Protein AF-A0A0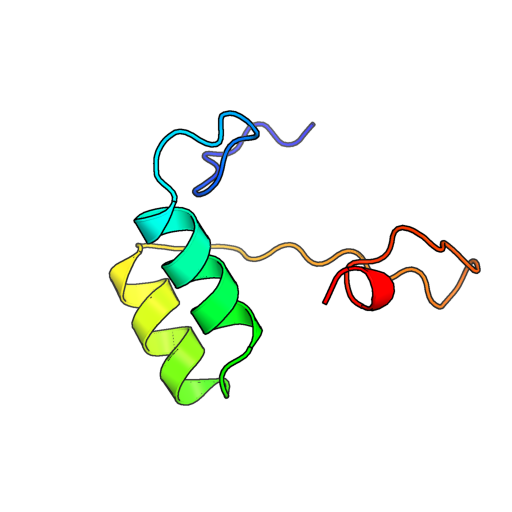60BHS8-F1 (afdb_monomer_lite)

Structure (mmCIF, N/CA/C/O backbone):
data_AF-A0A060BHS8-F1
#
_entry.id   AF-A0A060BHS8-F1
#
loop_
_atom_site.group_PDB
_atom_site.id
_atom_site.type_symbol
_atom_site.label_atom_id
_atom_site.label_alt_id
_atom_site.label_comp_id
_atom_site.label_asym_id
_atom_site.label_entity_id
_atom_site.label_seq_id
_atom_site.pdbx_PDB_ins_code
_atom_site.Cartn_x
_atom_site.Cartn_y
_atom_site.Cartn_z
_atom_site.occupancy
_atom_site.B_iso_or_equiv
_atom_site.auth_seq_id
_atom_site.auth_comp_id
_atom_site.auth_asym_id
_atom_site.auth_atom_id
_atom_site.pdbx_PDB_model_num
ATOM 1 N N . MET A 1 1 ? -6.214 2.259 -15.271 1.00 50.53 1 MET A N 1
ATOM 2 C CA . MET A 1 1 ? -7.320 2.748 -14.421 1.00 50.53 1 MET A CA 1
ATOM 3 C C . MET A 1 1 ? -8.124 1.550 -13.951 1.00 50.53 1 MET A C 1
ATOM 5 O O . MET A 1 1 ? -8.823 0.950 -14.757 1.00 50.53 1 MET A O 1
ATOM 9 N N . ALA A 1 2 ? -7.949 1.150 -12.692 1.00 52.56 2 ALA A N 1
ATOM 10 C CA . ALA A 1 2 ? -8.729 0.081 -12.077 1.00 52.56 2 ALA A CA 1
ATOM 11 C C . ALA A 1 2 ? -9.923 0.722 -11.357 1.00 52.56 2 ALA A C 1
ATOM 13 O O . ALA A 1 2 ? -9.731 1.558 -10.484 1.00 52.56 2 ALA A O 1
ATOM 14 N N . ASN A 1 3 ? -11.150 0.386 -11.760 1.00 57.19 3 ASN A N 1
ATOM 15 C CA . ASN A 1 3 ? -12.380 0.905 -11.156 1.00 57.19 3 ASN A CA 1
ATOM 16 C C . ASN A 1 3 ? -12.681 0.145 -9.848 1.00 57.19 3 ASN A C 1
ATOM 18 O O . ASN A 1 3 ? -13.525 -0.758 -9.801 1.00 57.19 3 ASN A O 1
ATOM 22 N N . ARG A 1 4 ? -11.878 0.427 -8.821 1.00 63.31 4 ARG A N 1
ATOM 23 C CA . ARG A 1 4 ? -11.924 -0.170 -7.482 1.00 63.31 4 ARG A CA 1
ATOM 24 C C . ARG A 1 4 ? -11.772 0.937 -6.444 1.00 63.31 4 ARG A C 1
ATOM 26 O O . ARG A 1 4 ? -11.116 1.938 -6.715 1.00 63.31 4 ARG A O 1
ATOM 33 N N . THR A 1 5 ? -12.368 0.745 -5.272 1.00 61.66 5 THR A N 1
ATOM 34 C CA . THR A 1 5 ? -12.199 1.650 -4.132 1.00 61.66 5 THR A CA 1
ATOM 35 C C . THR A 1 5 ? -10.730 1.655 -3.710 1.00 61.66 5 THR A C 1
ATOM 37 O O . THR A 1 5 ? -10.172 0.602 -3.416 1.00 61.66 5 THR A O 1
ATOM 40 N N . THR A 1 6 ? -10.094 2.825 -3.716 1.00 57.47 6 THR A N 1
ATOM 41 C CA . THR A 1 6 ? -8.695 3.010 -3.304 1.00 57.47 6 THR A CA 1
ATOM 42 C C . THR A 1 6 ? -8.638 3.663 -1.927 1.00 57.47 6 THR A C 1
ATOM 44 O O . THR A 1 6 ? -9.308 4.668 -1.699 1.00 57.47 6 THR A O 1
ATOM 47 N N . LEU A 1 7 ? -7.823 3.124 -1.016 1.00 57.97 7 LEU A N 1
ATOM 48 C CA . LEU A 1 7 ? -7.677 3.653 0.350 1.00 57.97 7 LEU A CA 1
ATOM 49 C C . LEU A 1 7 ? -6.878 4.959 0.417 1.00 57.97 7 LEU A C 1
ATOM 51 O O . LEU A 1 7 ? -7.150 5.812 1.258 1.00 57.97 7 LEU A O 1
ATOM 55 N N . VAL A 1 8 ? -5.925 5.152 -0.490 1.00 55.53 8 VAL A N 1
ATOM 56 C CA . VAL A 1 8 ? -5.205 6.418 -0.642 1.00 55.53 8 VAL A CA 1
ATOM 57 C C . VAL A 1 8 ? -5.444 6.904 -2.058 1.00 55.53 8 VAL A C 1
ATOM 59 O O . VAL A 1 8 ? -5.104 6.224 -3.023 1.00 55.53 8 VAL A O 1
ATOM 62 N N . ASP A 1 9 ? -6.081 8.063 -2.161 1.00 54.78 9 ASP A N 1
ATOM 63 C CA . ASP A 1 9 ? -6.282 8.776 -3.416 1.00 54.78 9 ASP A CA 1
ATOM 64 C C . ASP A 1 9 ? -5.203 9.867 -3.558 1.00 54.78 9 ASP A C 1
ATOM 66 O O . ASP A 1 9 ? -4.589 10.282 -2.574 1.00 54.78 9 ASP A O 1
ATOM 70 N N . ASN A 1 10 ? -4.984 10.372 -4.772 1.00 54.91 10 ASN A N 1
ATOM 71 C CA . ASN A 1 10 ? -4.001 11.421 -5.080 1.00 54.91 10 ASN A CA 1
ATOM 72 C C . ASN A 1 10 ? -4.338 12.782 -4.435 1.00 54.91 10 ASN A C 1
ATOM 74 O O . ASN A 1 10 ? -3.600 13.757 -4.562 1.00 54.91 10 ASN A O 1
ATOM 78 N N . ASN A 1 11 ? -5.478 12.865 -3.755 1.00 45.94 11 ASN A N 1
ATOM 79 C CA . ASN A 1 11 ? -5.855 14.001 -2.943 1.00 45.94 11 ASN A CA 1
ATOM 80 C C . ASN A 1 11 ? -5.246 13.797 -1.545 1.00 45.94 11 ASN A C 1
ATOM 82 O O . ASN A 1 11 ? -5.821 13.123 -0.698 1.00 45.94 11 ASN A O 1
ATOM 86 N N . THR A 1 12 ? -4.044 14.321 -1.308 1.00 58.34 12 THR A N 1
ATOM 87 C CA . THR A 1 12 ? -3.283 14.265 -0.040 1.00 58.34 12 THR A CA 1
ATOM 88 C C . THR A 1 12 ? -3.951 15.077 1.082 1.00 58.34 12 THR A C 1
ATOM 90 O O . THR A 1 12 ? -3.405 16.058 1.578 1.00 58.34 12 THR A O 1
ATOM 93 N N . TRP A 1 13 ? -5.177 14.713 1.464 1.00 54.09 13 TRP A N 1
ATOM 94 C CA . TRP A 1 13 ? -5.992 15.463 2.426 1.00 54.09 13 TRP A CA 1
ATOM 95 C C . TRP A 1 13 ? -5.843 14.960 3.870 1.00 54.09 13 TRP A C 1
ATOM 97 O O . TRP A 1 13 ? -6.015 15.733 4.810 1.00 54.09 13 TRP A O 1
ATOM 107 N N . ASN A 1 14 ? -5.498 13.679 4.059 1.00 59.50 14 ASN A N 1
ATOM 108 C CA . ASN A 1 14 ? -5.335 13.060 5.376 1.00 59.50 14 ASN A CA 1
ATOM 109 C C . ASN A 1 14 ? -3.970 12.370 5.512 1.00 59.50 14 ASN A C 1
ATOM 111 O O . ASN A 1 14 ? -3.806 11.181 5.232 1.00 59.50 14 ASN A O 1
ATOM 115 N N . ASN A 1 15 ? -2.993 13.132 6.002 1.00 67.81 15 ASN A N 1
ATOM 116 C CA . ASN A 1 15 ? -1.616 12.673 6.183 1.00 67.81 15 ASN A CA 1
ATOM 117 C C . ASN A 1 15 ? -1.484 11.534 7.206 1.00 67.81 15 ASN A C 1
ATOM 119 O O . ASN A 1 15 ? -0.590 10.703 7.071 1.00 67.81 15 ASN A O 1
ATOM 123 N N . SER A 1 16 ? -2.379 11.447 8.196 1.00 68.44 16 SER A N 1
ATOM 124 C CA . SER A 1 16 ? -2.374 10.356 9.181 1.00 68.44 16 SER A CA 1
ATOM 125 C C . SER A 1 16 ? -2.767 9.022 8.548 1.00 68.44 16 SER A C 1
ATOM 127 O O . SER A 1 16 ? -2.193 7.988 8.882 1.00 68.44 16 SER A O 1
ATOM 129 N N . HIS A 1 17 ? -3.706 9.045 7.599 1.00 68.38 17 HIS A N 1
ATOM 130 C CA . HIS A 1 17 ? -4.098 7.855 6.846 1.00 68.38 17 HIS A CA 1
ATOM 131 C C . HIS A 1 17 ? -2.973 7.389 5.908 1.00 68.38 17 HIS A C 1
ATOM 133 O O . HIS A 1 17 ? -2.652 6.205 5.862 1.00 68.38 17 HIS A O 1
ATOM 139 N N . ILE A 1 18 ? -2.297 8.333 5.246 1.00 70.38 18 ILE A N 1
ATOM 140 C CA . ILE A 1 18 ? -1.142 8.055 4.378 1.00 70.38 18 ILE A CA 1
ATOM 141 C C . ILE A 1 18 ? 0.033 7.489 5.188 1.00 70.38 18 ILE A C 1
ATOM 143 O O . ILE A 1 18 ? 0.673 6.529 4.762 1.00 70.38 18 ILE A O 1
ATOM 147 N N . ALA A 1 19 ? 0.284 8.024 6.387 1.00 73.31 19 ALA A N 1
ATOM 148 C CA . ALA A 1 19 ? 1.316 7.513 7.286 1.00 73.31 19 ALA A CA 1
ATOM 149 C C . ALA A 1 19 ? 1.029 6.077 7.758 1.00 73.31 19 ALA A C 1
ATOM 151 O O . ALA A 1 19 ? 1.958 5.286 7.909 1.00 73.31 19 ALA A O 1
ATOM 152 N N . LEU A 1 20 ? -0.243 5.717 7.958 1.00 76.06 20 LEU A N 1
ATOM 153 C CA . LEU A 1 20 ? -0.663 4.357 8.311 1.00 76.06 20 LEU A CA 1
ATOM 154 C C . LEU A 1 20 ? -0.371 3.360 7.182 1.00 76.06 20 LEU A C 1
ATOM 156 O O . LEU A 1 20 ? 0.170 2.287 7.443 1.00 76.06 20 LEU A O 1
ATOM 160 N N . VAL A 1 21 ? -0.636 3.748 5.932 1.00 77.50 21 VAL A N 1
ATOM 161 C CA . VAL A 1 21 ? -0.298 2.936 4.753 1.00 77.50 21 VAL A CA 1
ATOM 162 C C . VAL A 1 21 ? 1.218 2.827 4.563 1.00 77.50 21 VAL A C 1
ATOM 164 O O . VAL A 1 21 ? 1.726 1.727 4.358 1.00 77.50 21 VAL A O 1
ATOM 167 N N . GLY A 1 22 ? 1.970 3.921 4.722 1.00 78.62 22 GLY A N 1
ATOM 168 C CA . GLY A 1 22 ? 3.439 3.886 4.676 1.00 78.62 22 GLY A CA 1
ATOM 169 C C . GLY A 1 22 ? 4.051 3.013 5.780 1.00 78.62 22 GLY A C 1
ATOM 170 O O . GLY A 1 22 ? 5.017 2.286 5.547 1.00 78.6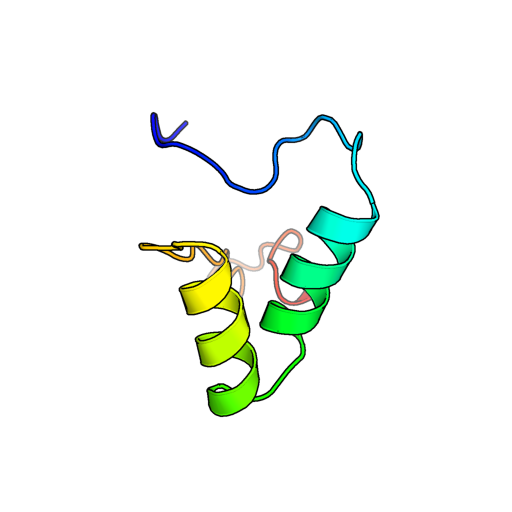2 22 GLY A O 1
ATOM 171 N N . LYS A 1 23 ? 3.449 3.010 6.975 1.00 78.56 23 LYS A N 1
ATOM 172 C CA . LYS A 1 23 ? 3.846 2.127 8.077 1.00 78.56 23 LYS A CA 1
ATOM 173 C C . LYS A 1 23 ? 3.554 0.660 7.766 1.00 78.56 23 LYS A C 1
ATOM 175 O O . LYS A 1 23 ? 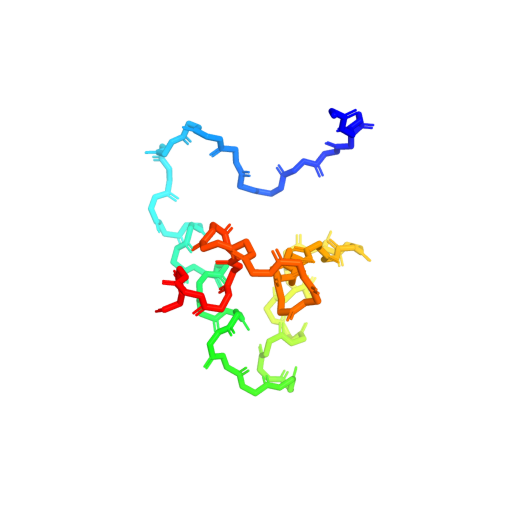4.395 -0.181 8.066 1.00 78.56 23 LYS A O 1
ATOM 180 N N . ALA A 1 24 ? 2.412 0.349 7.152 1.00 77.62 24 ALA A N 1
ATOM 181 C CA . ALA A 1 24 ? 2.108 -1.012 6.714 1.00 77.62 24 ALA A CA 1
ATOM 182 C C . ALA A 1 24 ? 3.132 -1.515 5.681 1.00 77.62 24 ALA A C 1
ATOM 184 O O . ALA A 1 24 ? 3.597 -2.642 5.794 1.00 77.62 24 ALA A O 1
ATOM 185 N N . MET A 1 25 ? 3.549 -0.664 4.738 1.00 77.81 25 MET A N 1
ATOM 186 C CA . MET A 1 25 ? 4.529 -1.025 3.700 1.00 77.81 25 MET A CA 1
ATOM 187 C C . MET A 1 25 ? 5.971 -1.157 4.211 1.00 77.81 25 MET A C 1
ATOM 189 O O . MET A 1 25 ? 6.785 -1.807 3.564 1.00 77.81 25 MET A O 1
ATOM 193 N N . SER A 1 26 ? 6.301 -0.554 5.358 1.00 80.12 26 SER A N 1
ATOM 194 C CA . SER A 1 26 ? 7.650 -0.566 5.952 1.00 80.12 26 SER A CA 1
ATOM 195 C C . SER A 1 26 ? 7.799 -1.470 7.179 1.00 80.12 26 SER A C 1
ATOM 197 O O . SER A 1 26 ? 8.876 -1.532 7.776 1.00 80.12 26 SER A O 1
ATOM 199 N N . SER A 1 27 ? 6.734 -2.172 7.569 1.00 81.25 27 SER A N 1
ATOM 200 C CA . SER A 1 27 ? 6.734 -3.102 8.702 1.00 81.25 27 SER A CA 1
ATOM 201 C C . SER A 1 27 ? 6.833 -4.558 8.242 1.00 81.25 27 SER A C 1
ATOM 203 O O . SER A 1 27 ? 6.636 -4.881 7.074 1.00 81.25 27 SER A O 1
ATOM 205 N N . ASN A 1 28 ? 7.131 -5.460 9.180 1.00 85.50 28 ASN A N 1
ATOM 206 C CA . ASN A 1 28 ? 7.057 -6.900 8.931 1.00 85.50 28 ASN A CA 1
ATOM 207 C C . ASN A 1 28 ? 5.608 -7.349 8.660 1.00 85.50 28 ASN A C 1
ATOM 209 O O . ASN A 1 28 ? 4.659 -6.691 9.088 1.00 85.50 28 ASN A O 1
ATOM 213 N N . GLU A 1 29 ? 5.438 -8.494 7.992 1.00 81.38 29 GLU A N 1
ATOM 214 C CA . GLU A 1 29 ? 4.117 -8.988 7.573 1.00 81.38 29 GLU A CA 1
ATOM 215 C C . GLU A 1 29 ? 3.111 -9.072 8.724 1.00 81.38 29 GLU A C 1
ATOM 217 O O . GLU A 1 29 ? 1.966 -8.689 8.538 1.00 81.38 29 GLU A O 1
ATOM 222 N N . SER A 1 30 ? 3.523 -9.490 9.926 1.00 85.31 30 SER A N 1
ATOM 223 C CA . SER A 1 30 ? 2.625 -9.565 11.087 1.00 85.31 30 SER A CA 1
ATOM 224 C C . SER A 1 30 ? 2.028 -8.204 11.460 1.00 85.31 30 SER A C 1
ATOM 226 O O . SER A 1 30 ? 0.817 -8.087 11.608 1.00 85.31 30 SER A O 1
ATOM 228 N N . ALA A 1 31 ? 2.855 -7.159 11.566 1.00 82.25 31 ALA A N 1
ATOM 229 C CA . ALA A 1 31 ? 2.367 -5.822 11.902 1.00 82.25 31 ALA A CA 1
ATOM 230 C C . ALA A 1 31 ? 1.643 -5.157 10.722 1.00 82.25 31 ALA A C 1
ATOM 232 O O . ALA A 1 31 ? 0.688 -4.408 10.922 1.00 82.25 31 ALA A O 1
ATOM 233 N N . ALA A 1 32 ? 2.084 -5.428 9.492 1.00 83.00 32 ALA A N 1
ATOM 234 C CA . ALA A 1 32 ? 1.429 -4.939 8.288 1.00 83.00 32 ALA A CA 1
ATOM 235 C C . ALA A 1 32 ? 0.027 -5.552 8.119 1.00 83.00 32 ALA A C 1
ATOM 237 O O . ALA A 1 32 ? -0.909 -4.839 7.764 1.00 83.00 32 ALA A O 1
ATOM 238 N N . TYR A 1 33 ? -0.136 -6.841 8.428 1.00 82.50 33 TYR A N 1
ATOM 239 C CA . TYR A 1 33 ? -1.402 -7.568 8.329 1.00 82.50 33 TYR A CA 1
ATOM 240 C C . TYR A 1 33 ? -2.457 -7.040 9.304 1.00 82.50 33 TYR A C 1
ATOM 242 O O . TYR A 1 33 ? -3.602 -6.823 8.907 1.00 82.50 33 TYR A O 1
ATOM 250 N N . ASP A 1 34 ? -2.071 -6.749 10.548 1.00 83.50 34 ASP A N 1
ATOM 251 C CA . ASP A 1 34 ? -2.972 -6.140 11.533 1.00 83.50 34 ASP A CA 1
ATOM 252 C C . ASP A 1 34 ? -3.473 -4.766 11.059 1.00 83.50 34 ASP A C 1
ATOM 254 O O . ASP A 1 34 ? -4.658 -4.450 11.175 1.00 83.50 34 ASP A O 1
ATOM 258 N N . ILE A 1 35 ? -2.582 -3.961 10.468 1.00 82.81 35 ILE A N 1
ATOM 259 C CA . ILE A 1 35 ? -2.923 -2.640 9.925 1.00 82.81 35 ILE A CA 1
ATOM 260 C C . ILE A 1 35 ? -3.846 -2.762 8.704 1.00 82.81 35 ILE A C 1
ATOM 262 O O . ILE A 1 35 ? -4.833 -2.035 8.617 1.00 82.81 35 ILE A O 1
ATOM 266 N N . MET A 1 36 ? -3.555 -3.674 7.773 1.00 82.50 36 MET A N 1
ATOM 267 C CA . MET A 1 36 ? -4.383 -3.897 6.581 1.00 82.50 36 MET A CA 1
ATOM 268 C C . MET A 1 36 ? -5.771 -4.435 6.941 1.00 82.50 36 MET A C 1
ATOM 270 O O . MET A 1 36 ? -6.766 -3.990 6.377 1.00 82.50 36 MET A O 1
ATOM 274 N N . THR A 1 37 ? -5.853 -5.324 7.932 1.00 83.06 37 THR A N 1
ATOM 275 C CA . THR A 1 37 ? -7.129 -5.853 8.433 1.00 83.06 37 THR A CA 1
ATOM 276 C C . THR A 1 37 ? -7.948 -4.758 9.117 1.00 83.06 37 THR A C 1
ATOM 278 O O . THR A 1 37 ? -9.148 -4.649 8.889 1.00 83.06 37 THR A O 1
ATOM 281 N N . ALA A 1 38 ? -7.310 -3.895 9.916 1.00 80.50 38 ALA A N 1
ATOM 282 C CA . ALA A 1 38 ? -7.981 -2.762 10.557 1.00 80.50 38 ALA A CA 1
ATOM 283 C C . ALA A 1 38 ? -8.506 -1.716 9.555 1.00 80.50 38 ALA A C 1
ATOM 285 O O . ALA A 1 38 ? -9.425 -0.963 9.875 1.00 80.50 38 ALA A O 1
ATOM 286 N N . LEU A 1 39 ? -7.913 -1.663 8.361 1.00 78.94 39 LEU A N 1
ATOM 287 C CA . LEU A 1 39 ? -8.301 -0.781 7.262 1.00 78.94 39 LEU A CA 1
ATOM 288 C C . LEU A 1 39 ? -9.247 -1.450 6.247 1.00 78.94 39 LEU A C 1
ATOM 290 O O . LEU A 1 39 ? -9.585 -0.810 5.255 1.00 78.94 39 LEU A O 1
ATOM 294 N N . ASP A 1 40 ? -9.678 -2.694 6.493 1.00 80.06 40 ASP A N 1
ATOM 295 C CA . ASP A 1 40 ? -10.563 -3.475 5.611 1.00 80.06 40 ASP A CA 1
ATOM 296 C C . ASP A 1 40 ? -10.024 -3.566 4.165 1.00 80.06 40 ASP A C 1
ATOM 298 O O . ASP A 1 40 ? -10.726 -3.330 3.181 1.00 80.06 40 ASP A O 1
ATOM 302 N N . VAL A 1 41 ? -8.714 -3.824 4.031 1.00 78.25 41 VAL A N 1
ATOM 303 C CA . VAL A 1 41 ? -8.029 -3.900 2.731 1.00 78.25 41 VAL A CA 1
ATOM 304 C C . VAL A 1 41 ? -8.080 -5.317 2.166 1.00 78.25 41 VAL A C 1
ATOM 306 O O . VAL A 1 41 ? -7.479 -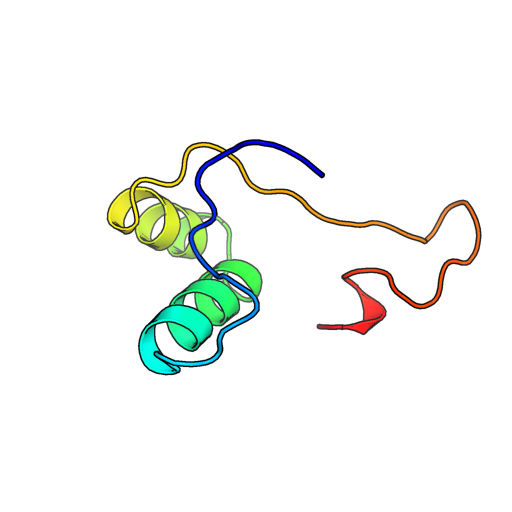6.230 2.726 1.00 78.25 41 VAL A O 1
ATOM 309 N N . ASP A 1 42 ? -8.689 -5.481 0.991 1.00 76.00 42 ASP A N 1
ATOM 310 C CA . ASP A 1 42 ? -8.752 -6.781 0.305 1.00 76.00 42 ASP A CA 1
ATOM 311 C C . ASP A 1 42 ? -7.559 -7.061 -0.627 1.00 76.00 42 ASP A C 1
ATOM 313 O O . ASP A 1 42 ? -7.168 -8.211 -0.831 1.00 76.00 42 ASP A O 1
ATOM 317 N N . TYR A 1 43 ? -6.988 -6.019 -1.245 1.00 75.62 43 TYR A N 1
ATOM 318 C CA . TYR A 1 43 ? -5.954 -6.158 -2.275 1.00 75.62 43 TYR A CA 1
ATOM 319 C C . TYR A 1 43 ? -4.867 -5.088 -2.154 1.00 75.62 43 TYR A C 1
ATOM 321 O O . TYR A 1 43 ? -5.157 -3.904 -1.984 1.00 75.62 43 TYR A O 1
ATOM 329 N N . VAL A 1 44 ? -3.613 -5.505 -2.345 1.00 79.62 44 VAL A N 1
ATOM 330 C CA . VAL A 1 44 ? -2.436 -4.629 -2.429 1.00 79.62 44 VAL A CA 1
ATOM 331 C C . VAL A 1 44 ? -1.837 -4.725 -3.831 1.00 79.62 44 VAL A C 1
ATOM 333 O O . VAL A 1 44 ? -1.641 -5.820 -4.357 1.00 79.62 44 VAL A O 1
ATOM 336 N N . LEU A 1 45 ? -1.540 -3.577 -4.441 1.00 82.12 45 LEU A N 1
ATOM 337 C CA . LEU A 1 45 ? -0.858 -3.483 -5.732 1.00 82.12 45 LEU A CA 1
ATOM 338 C C . LEU A 1 45 ? 0.548 -2.917 -5.520 1.00 82.12 45 LEU A C 1
ATOM 340 O O . LEU A 1 45 ? 0.687 -1.867 -4.902 1.00 82.12 45 LEU A O 1
ATOM 344 N N . VAL A 1 46 ? 1.561 -3.586 -6.075 1.00 80.12 46 VAL A N 1
ATOM 345 C CA . VAL A 1 46 ? 2.963 -3.143 -6.047 1.00 80.12 46 VAL A CA 1
ATOM 346 C C . VAL A 1 46 ? 3.513 -3.120 -7.469 1.00 80.12 46 VAL A C 1
ATOM 348 O O . VAL A 1 46 ? 3.364 -4.090 -8.217 1.00 80.12 46 VAL A O 1
ATOM 351 N N . ILE A 1 47 ? 4.157 -2.020 -7.852 1.00 78.81 47 ILE A N 1
ATOM 352 C CA . ILE A 1 47 ? 4.828 -1.866 -9.142 1.00 78.81 47 ILE A CA 1
ATOM 353 C C . ILE A 1 47 ? 6.295 -2.270 -8.992 1.00 78.81 47 ILE A C 1
ATOM 355 O O . ILE A 1 47 ? 7.072 -1.591 -8.325 1.00 78.81 47 ILE A O 1
ATOM 359 N N . PHE A 1 48 ? 6.691 -3.347 -9.673 1.00 77.62 48 PHE A N 1
ATOM 360 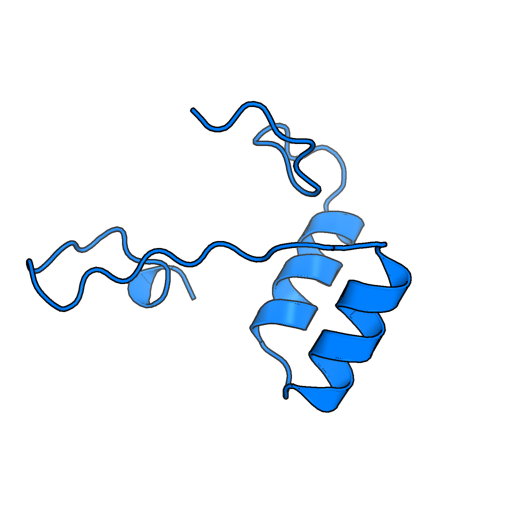C CA . PHE A 1 48 ? 8.078 -3.810 -9.744 1.00 77.62 48 PHE A CA 1
ATOM 361 C C . PHE A 1 48 ? 8.674 -3.562 -11.136 1.00 77.62 48 PHE A C 1
ATOM 363 O O . PHE A 1 48 ? 8.188 -4.095 -12.134 1.00 77.62 48 PHE A O 1
ATOM 370 N N . GLY A 1 49 ? 9.737 -2.756 -11.207 1.00 75.50 49 GLY A N 1
ATOM 371 C CA . GLY A 1 49 ? 10.358 -2.307 -12.458 1.00 75.50 49 GLY A CA 1
ATOM 372 C C . GLY A 1 49 ? 11.621 -3.060 -12.874 1.00 75.50 49 GLY A C 1
ATOM 373 O O . GLY A 1 49 ? 12.181 -2.754 -13.928 1.00 75.50 49 GLY A O 1
ATOM 374 N N . GLY A 1 50 ? 12.070 -4.050 -12.093 1.00 75.38 50 GLY A N 1
ATOM 375 C CA . GLY A 1 50 ? 13.389 -4.679 -12.252 1.00 75.38 50 GLY A CA 1
ATOM 376 C C . GLY A 1 50 ? 13.610 -5.457 -13.556 1.00 75.38 50 GLY A C 1
ATOM 377 O O . GLY A 1 50 ? 14.751 -5.656 -13.957 1.00 75.38 50 GLY A O 1
ATOM 378 N N . VAL A 1 51 ? 12.545 -5.867 -14.252 1.00 74.31 51 VAL A N 1
ATOM 379 C CA . VAL A 1 51 ? 12.651 -6.636 -15.511 1.00 74.31 51 VAL A CA 1
ATOM 380 C C . VAL A 1 51 ? 12.932 -5.741 -16.723 1.00 74.31 51 VAL A C 1
ATOM 382 O O . VAL A 1 51 ? 13.606 -6.162 -17.658 1.00 74.31 51 VAL A O 1
ATOM 385 N N . ILE A 1 52 ? 12.424 -4.508 -16.716 1.00 76.81 52 ILE A N 1
ATOM 3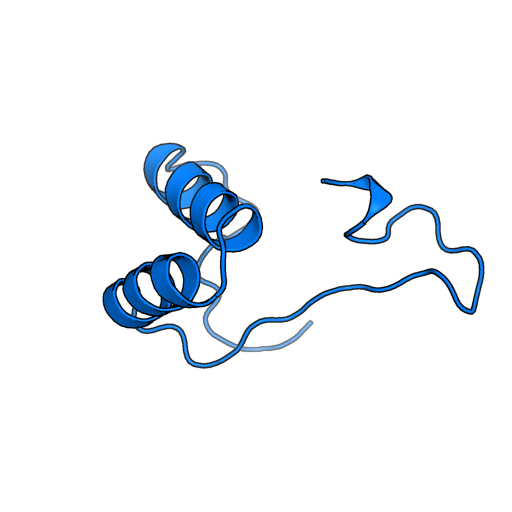86 C CA . ILE A 1 52 ? 12.490 -3.583 -17.862 1.00 76.81 52 ILE A CA 1
ATOM 387 C C . ILE A 1 52 ? 13.320 -2.323 -17.574 1.00 76.81 52 ILE A C 1
ATOM 389 O O . ILE A 1 52 ? 13.421 -1.452 -18.433 1.00 76.81 52 ILE A O 1
ATOM 393 N N . GLY A 1 53 ? 13.905 -2.210 -16.376 1.00 73.56 53 GLY A N 1
ATOM 394 C CA . GLY A 1 53 ? 14.662 -1.028 -15.956 1.00 73.56 53 GLY A CA 1
ATOM 395 C C . GLY A 1 53 ? 13.774 0.198 -15.735 1.00 73.56 53 GLY A C 1
ATOM 396 O O . GLY A 1 53 ? 14.174 1.318 -16.046 1.00 73.56 53 GLY A O 1
ATOM 397 N N . TYR A 1 54 ? 12.550 -0.000 -15.238 1.00 73.12 54 TYR A N 1
ATOM 398 C CA . TYR A 1 54 ? 11.645 1.109 -14.951 1.00 73.12 54 TYR A CA 1
ATOM 399 C C . TYR A 1 54 ? 12.022 1.769 -13.622 1.00 73.12 54 TYR A C 1
ATOM 401 O O . TYR A 1 54 ? 11.838 1.183 -12.560 1.00 73.12 54 TYR A O 1
ATOM 409 N N . SER A 1 55 ? 12.530 3.000 -13.688 1.00 68.38 55 SER A N 1
ATOM 410 C CA . SER A 1 55 ? 12.968 3.778 -12.519 1.00 68.38 55 SER A CA 1
ATOM 411 C C . SER A 1 55 ? 11.828 4.256 -11.615 1.00 68.38 55 SER A C 1
ATOM 413 O O . SER A 1 55 ? 12.074 4.675 -10.490 1.00 68.38 55 SER A O 1
ATOM 415 N N . GLY A 1 56 ? 10.581 4.213 -12.092 1.00 72.75 56 GLY A N 1
ATOM 416 C CA . GLY A 1 56 ? 9.388 4.596 -11.332 1.00 72.75 56 GLY A CA 1
ATOM 417 C C . GLY A 1 56 ? 8.751 3.443 -10.555 1.00 72.75 56 GLY A C 1
ATOM 418 O O . GLY A 1 56 ? 7.535 3.461 -10.341 1.00 72.75 56 GLY A O 1
ATOM 419 N N . ASP A 1 57 ? 9.519 2.419 -10.195 1.00 74.81 57 ASP A N 1
ATOM 420 C CA . ASP A 1 57 ? 9.027 1.303 -9.395 1.00 74.81 57 ASP A CA 1
ATOM 421 C C . ASP A 1 57 ? 8.874 1.671 -7.916 1.00 74.81 57 ASP A C 1
ATOM 423 O O . ASP A 1 57 ? 9.419 2.663 -7.429 1.00 74.81 57 ASP A O 1
ATOM 427 N N . ASP A 1 58 ? 8.072 0.891 -7.198 1.00 70.81 58 ASP A N 1
ATOM 428 C CA . ASP A 1 58 ? 7.786 1.157 -5.787 1.00 70.81 58 ASP A CA 1
ATOM 429 C C . ASP A 1 58 ? 8.966 0.800 -4.872 1.00 70.81 58 ASP A C 1
ATOM 431 O O . ASP A 1 58 ? 8.958 1.165 -3.703 1.00 70.81 58 ASP A O 1
ATOM 435 N N . ILE A 1 59 ? 10.013 0.166 -5.414 1.00 73.44 59 ILE A N 1
ATOM 436 C CA . ILE A 1 59 ? 11.285 -0.052 -4.715 1.00 73.44 59 ILE A CA 1
ATOM 437 C C . ILE A 1 59 ? 12.115 1.238 -4.682 1.00 73.44 59 ILE A C 1
ATOM 439 O O . ILE A 1 59 ? 12.654 1.572 -3.634 1.00 73.44 59 ILE A O 1
ATOM 443 N N . ASN A 1 60 ? 12.201 1.994 -5.783 1.00 66.69 60 ASN A N 1
ATOM 444 C CA . ASN A 1 60 ? 12.917 3.278 -5.798 1.00 66.69 60 ASN A CA 1
ATOM 445 C C . ASN A 1 60 ? 12.163 4.411 -5.079 1.00 66.69 60 ASN A C 1
ATOM 447 O O . ASN A 1 60 ? 12.748 5.456 -4.800 1.00 66.69 60 ASN A O 1
ATOM 451 N N . LYS A 1 61 ? 10.860 4.235 -4.830 1.00 65.81 61 LYS A N 1
ATOM 452 C CA . LYS A 1 61 ? 10.002 5.196 -4.112 1.00 65.81 61 LYS A CA 1
ATOM 453 C C . LYS A 1 61 ? 9.841 4.886 -2.617 1.00 65.81 61 LYS A C 1
ATOM 455 O O . LYS A 1 61 ? 9.086 5.595 -1.952 1.00 65.81 61 LYS A O 1
ATOM 460 N N . PHE A 1 62 ? 10.510 3.847 -2.123 1.00 58.84 62 PHE A N 1
ATOM 461 C CA . PHE A 1 62 ? 10.602 3.527 -0.702 1.00 58.84 62 PHE A CA 1
ATOM 462 C C . PHE A 1 62 ? 11.741 4.317 -0.048 1.00 58.84 62 PHE A C 1
ATOM 464 O O . PHE A 1 62 ? 11.520 4.858 1.058 1.00 58.84 62 PHE A O 1
#

Radius of gyration: 12.92 Å; chains: 1; bounding box: 27×25×30 Å

pLDDT: mean 71.92, std 10.15, range [45.94, 85.5]

Sequence (62 aa):
MANRTTLVDNNTWNNSHIALVGKAMSSNESAAYDIMTALDVDYVLVIFGGVIGYSGDDINKF

Foldseek 3Di:
DDPDDDQDDPPCPDVVSVVLQVCLVPDDVVVVVVSCVVVVHDDDDFADCVVPVDCPGVVVVD

Secondary structure (DSSP, 8-state):
---S--SS-S----HHHHHHHHHHHHS-HHHHHHHHHHTT---------TTTT-TTSTTTT-